Protein AF-A0A1F8L3I5-F1 (afdb_monomer_lite)

pLDDT: mean 92.98, std 7.59, range [55.88, 98.69]

Foldseek 3Di:
DQLLCVLLVHDNVLLVLLLVQLQVCLPPDLVVLVVLCVVVVPDPPDVLCSPSLQSSQLVSLVCCVPPVVDDDPLSSQLSNPQRFDDDDAHPALSSNLSSNLCVVLPPPDPPVPLNVVLVVCSSVSVSLVSQQSCLVPVQVVCVVVVHHPDVRSVVLNVVSVVCVVVPNPDDDSRRRTD

Sequence (178 aa):
MEQLAPIYELNPTTARLAGLAHDAAKELTPPQMIEIARMIHFPLNDPSDCDPLYLHGPCSAYVASHEMGVNDPLILEAIFRHSYVGDGPVQSPVFCWCLRFADMLEPGRDWHDVRSSLQPMIFAGQMGQAAYELMEWLVPFVESMNIIPHPAQRALRRKLAQLFANGANGVNNDQLPV

Structure (mmCIF, N/CA/C/O backbone):
data_AF-A0A1F8L3I5-F1
#
_entry.id   AF-A0A1F8L3I5-F1
#
loop_
_atom_site.group_PDB
_atom_site.id
_atom_site.type_symbol
_atom_site.label_atom_id
_atom_site.label_alt_id
_atom_site.label_comp_id
_atom_site.label_asym_id
_atom_site.label_entity_id
_atom_site.label_seq_id
_atom_site.pdbx_PDB_ins_code
_atom_site.Cartn_x
_atom_site.Cartn_y
_atom_site.Cartn_z
_atom_site.occupancy
_atom_site.B_iso_or_equiv
_atom_site.auth_seq_id
_atom_site.auth_comp_id
_atom_site.auth_asym_id
_atom_site.auth_atom_id
_atom_site.pdbx_PDB_model_num
ATOM 1 N N . MET A 1 1 ? -3.898 5.410 -8.998 1.00 94.81 1 MET A N 1
ATOM 2 C CA . MET A 1 1 ? -4.685 4.218 -9.384 1.00 94.81 1 MET A CA 1
ATOM 3 C C . MET A 1 1 ? -5.179 4.292 -10.820 1.00 94.81 1 MET A C 1
ATOM 5 O O . MET A 1 1 ? -4.853 3.404 -11.591 1.00 94.81 1 MET A O 1
ATOM 9 N N . GLU A 1 2 ? -5.912 5.339 -11.210 1.00 92.81 2 GLU A N 1
ATOM 10 C CA . GLU A 1 2 ? -6.510 5.467 -12.553 1.00 92.81 2 GLU A CA 1
ATOM 11 C C . GLU A 1 2 ? -5.516 5.256 -13.708 1.00 92.81 2 GLU A C 1
ATOM 13 O O . GLU A 1 2 ? -5.781 4.468 -14.609 1.00 92.81 2 GLU A O 1
ATOM 18 N N . GLN A 1 3 ? -4.330 5.868 -13.638 1.00 95.19 3 GLN A N 1
ATOM 19 C CA . GLN A 1 3 ? -3.291 5.709 -14.665 1.00 95.19 3 GLN A CA 1
ATOM 20 C C . GLN A 1 3 ? -2.667 4.303 -14.712 1.00 95.19 3 GLN A C 1
ATOM 22 O O . GLN A 1 3 ? -2.101 3.923 -15.732 1.00 95.19 3 GLN A O 1
ATOM 27 N N . LEU A 1 4 ? -2.756 3.537 -13.620 1.00 97.25 4 LEU A N 1
ATOM 28 C CA . LEU A 1 4 ? -2.216 2.178 -13.529 1.00 97.25 4 LEU A CA 1
ATOM 29 C C . LEU A 1 4 ? -3.227 1.129 -14.003 1.00 97.25 4 LEU A C 1
ATOM 31 O O . LEU A 1 4 ? -2.827 0.059 -14.450 1.00 97.25 4 LEU A O 1
ATOM 35 N N . ALA A 1 5 ? -4.526 1.440 -13.946 1.00 97.31 5 ALA A N 1
ATOM 36 C CA . ALA A 1 5 ? -5.590 0.517 -14.319 1.00 97.31 5 ALA A CA 1
ATOM 37 C C . ALA A 1 5 ? -5.431 -0.098 -15.726 1.00 97.31 5 ALA A C 1
ATOM 39 O O . ALA A 1 5 ? -5.500 -1.320 -15.817 1.00 97.31 5 ALA A O 1
ATOM 40 N N . PRO A 1 6 ? -5.152 0.663 -16.808 1.00 97.50 6 PRO A N 1
ATOM 41 C CA . PRO A 1 6 ? -4.971 0.064 -18.133 1.00 97.50 6 PRO A CA 1
ATOM 42 C C . PRO A 1 6 ? -3.658 -0.720 -18.293 1.00 97.50 6 PRO A C 1
ATOM 44 O O . PRO A 1 6 ? -3.561 -1.539 -19.197 1.00 97.50 6 PRO A O 1
ATOM 47 N N . ILE A 1 7 ? -2.652 -0.474 -17.449 1.00 97.94 7 ILE A N 1
ATOM 48 C CA . ILE A 1 7 ? -1.333 -1.133 -17.517 1.00 97.94 7 ILE A CA 1
ATOM 49 C C . ILE A 1 7 ? -1.392 -2.515 -16.864 1.00 97.94 7 ILE A C 1
ATOM 51 O O . ILE A 1 7 ? -0.759 -3.454 -17.332 1.00 97.94 7 ILE A O 1
ATOM 55 N N . TYR A 1 8 ? -2.164 -2.618 -15.783 1.00 97.31 8 TYR A N 1
ATOM 56 C CA . TYR A 1 8 ? -2.272 -3.810 -14.945 1.00 97.31 8 TYR A CA 1
ATOM 57 C C . TYR A 1 8 ? -3.659 -4.460 -15.007 1.00 97.31 8 TYR A C 1
ATOM 59 O O . TYR A 1 8 ? -4.030 -5.195 -14.099 1.00 97.31 8 TYR A O 1
ATOM 67 N N . GLU A 1 9 ? -4.428 -4.163 -16.058 1.00 97.06 9 GLU A N 1
ATOM 68 C CA . GLU A 1 9 ? -5.731 -4.779 -16.352 1.00 97.06 9 GLU A CA 1
ATOM 69 C C . GLU A 1 9 ? -6.753 -4.684 -15.199 1.00 97.06 9 GLU A C 1
ATOM 71 O O . GLU A 1 9 ? -7.574 -5.573 -14.976 1.00 97.06 9 GLU A O 1
ATOM 76 N N . LEU A 1 10 ? -6.736 -3.573 -14.456 1.00 97.69 10 LEU A N 1
ATOM 77 C CA . LEU A 1 10 ? -7.652 -3.348 -13.337 1.00 97.69 10 LEU A CA 1
ATOM 78 C C . LEU A 1 10 ? -8.969 -2.733 -13.812 1.00 97.69 10 LEU A C 1
ATOM 80 O O . LEU A 1 10 ? -8.997 -1.906 -14.725 1.00 97.69 10 LEU A O 1
ATOM 84 N N . ASN A 1 11 ? -10.062 -3.030 -13.105 1.00 97.88 11 ASN A N 1
ATOM 85 C CA . ASN A 1 11 ? -11.306 -2.288 -13.284 1.00 97.88 11 ASN A CA 1
ATOM 86 C C . ASN A 1 11 ? -11.098 -0.801 -12.902 1.00 97.88 11 ASN A C 1
ATOM 88 O O . ASN A 1 11 ? -10.765 -0.521 -11.744 1.00 97.88 11 ASN A O 1
ATOM 92 N N . PRO A 1 12 ? -11.322 0.167 -13.816 1.00 96.94 12 PRO A N 1
ATOM 93 C CA . PRO A 1 12 ? -11.043 1.579 -13.545 1.00 96.94 12 PRO A CA 1
ATOM 94 C C . PRO A 1 12 ? -11.879 2.176 -12.408 1.00 96.94 12 PRO A C 1
ATOM 96 O O . PRO A 1 12 ? -11.371 2.982 -11.629 1.00 96.94 12 PRO A O 1
ATOM 99 N N . THR A 1 13 ? -13.148 1.776 -12.281 1.00 96.88 13 THR A N 1
ATOM 100 C CA . THR A 1 13 ? -14.049 2.265 -11.228 1.00 96.88 13 THR A CA 1
ATOM 101 C C . THR A 1 13 ? -13.601 1.770 -9.857 1.00 96.88 13 THR A C 1
ATOM 103 O O . THR A 1 13 ? -13.458 2.579 -8.939 1.00 96.88 13 THR A O 1
ATOM 106 N N . THR A 1 14 ? -13.307 0.473 -9.735 1.00 97.50 14 THR A N 1
ATOM 107 C CA . THR A 1 14 ? -12.771 -0.143 -8.513 1.00 97.50 14 THR A CA 1
ATOM 108 C C . THR A 1 14 ? -11.434 0.491 -8.125 1.00 97.50 14 THR A C 1
ATOM 110 O O . THR A 1 14 ? -11.249 0.906 -6.982 1.00 97.50 14 THR A O 1
ATOM 113 N N . ALA A 1 15 ? -10.519 0.652 -9.088 1.00 97.81 15 ALA A N 1
ATOM 114 C CA . ALA A 1 15 ? -9.211 1.263 -8.869 1.00 97.81 15 ALA A CA 1
ATOM 115 C C . ALA A 1 15 ? -9.323 2.724 -8.397 1.00 97.81 15 ALA A C 1
ATOM 117 O O . ALA A 1 15 ? -8.639 3.132 -7.457 1.00 97.81 15 ALA A O 1
ATOM 118 N N . ARG A 1 16 ? -10.201 3.520 -9.022 1.00 96.94 16 ARG A N 1
ATOM 119 C CA . ARG A 1 16 ? -10.446 4.916 -8.635 1.00 96.94 16 ARG A CA 1
ATOM 120 C C . ARG A 1 16 ? -11.022 5.017 -7.225 1.00 96.94 16 ARG A C 1
ATOM 122 O O . ARG A 1 16 ? -10.550 5.844 -6.453 1.00 96.94 16 ARG A O 1
ATOM 129 N N . LEU A 1 17 ? -12.004 4.181 -6.887 1.00 97.94 17 LEU A N 1
ATOM 130 C CA . LEU A 1 17 ? -12.613 4.180 -5.558 1.00 97.94 17 LEU A CA 1
ATOM 131 C C . LEU A 1 17 ? -11.601 3.791 -4.471 1.00 97.94 17 LEU A C 1
ATOM 133 O O . LEU A 1 17 ? -11.510 4.489 -3.467 1.00 97.94 17 LEU A O 1
ATOM 137 N N . ALA A 1 18 ? -10.788 2.756 -4.704 1.00 98.19 18 ALA A N 1
ATOM 138 C CA . ALA A 1 18 ? -9.718 2.380 -3.782 1.00 98.19 18 ALA A CA 1
ATOM 139 C C . ALA A 1 18 ? -8.719 3.524 -3.564 1.00 98.19 18 ALA A C 1
ATOM 141 O O . ALA A 1 18 ? -8.416 3.860 -2.425 1.00 98.19 18 ALA A O 1
ATOM 142 N N . GLY A 1 19 ? -8.267 4.177 -4.641 1.00 97.44 19 GLY A N 1
ATOM 143 C CA . GLY A 1 19 ? -7.356 5.319 -4.539 1.00 97.44 19 GLY A CA 1
ATOM 144 C C . GLY A 1 19 ? -7.942 6.500 -3.758 1.00 97.44 19 GLY A C 1
ATOM 145 O O . GLY A 1 19 ? -7.222 7.133 -2.998 1.00 97.44 19 GLY A O 1
ATOM 146 N N . LEU A 1 20 ? -9.242 6.778 -3.896 1.00 97.00 20 LEU A N 1
ATOM 147 C CA . LEU A 1 20 ? -9.908 7.860 -3.159 1.00 97.00 20 LEU A CA 1
ATOM 148 C C . LEU A 1 20 ? -10.097 7.552 -1.669 1.00 97.00 20 LEU A C 1
ATOM 150 O O . LEU A 1 20 ? -10.075 8.470 -0.859 1.00 97.00 20 LEU A O 1
ATOM 154 N N . ALA A 1 21 ? -10.319 6.286 -1.316 1.00 98.06 21 ALA A N 1
ATOM 155 C CA . ALA A 1 21 ? -10.680 5.885 0.042 1.00 98.06 21 ALA A CA 1
ATOM 156 C C . ALA A 1 21 ? -9.502 5.357 0.880 1.00 98.06 21 ALA A C 1
ATOM 158 O O . ALA A 1 21 ? -9.680 5.119 2.072 1.00 98.06 21 ALA A O 1
ATOM 159 N N . HIS A 1 22 ? -8.317 5.147 0.292 1.00 97.94 22 HIS A N 1
ATOM 160 C CA . HIS A 1 22 ? -7.232 4.428 0.971 1.00 97.94 22 HIS A CA 1
ATOM 161 C C . HIS A 1 22 ? -6.756 5.069 2.276 1.00 97.94 22 HIS A C 1
ATOM 163 O O . HIS A 1 22 ? -6.467 4.343 3.219 1.00 97.94 22 HIS A O 1
ATOM 169 N N . ASP A 1 23 ? -6.767 6.398 2.344 1.00 97.94 23 ASP A N 1
ATOM 170 C CA . ASP A 1 23 ? -6.341 7.192 3.498 1.00 97.94 23 ASP A CA 1
ATOM 171 C C . ASP A 1 23 ? -7.529 7.765 4.299 1.00 97.94 23 ASP A C 1
ATOM 173 O O . ASP A 1 23 ? -7.376 8.727 5.052 1.00 97.94 23 ASP A O 1
ATOM 177 N N . ALA A 1 24 ? -8.734 7.193 4.163 1.00 98.19 24 ALA A N 1
ATOM 178 C CA . ALA A 1 24 ? -9.965 7.726 4.764 1.00 98.19 24 ALA A CA 1
ATOM 179 C C . ALA A 1 24 ? -9.894 7.955 6.287 1.00 98.19 24 ALA A C 1
ATOM 181 O O . ALA A 1 24 ? -10.625 8.790 6.815 1.00 98.19 24 ALA A O 1
ATOM 182 N N . ALA A 1 25 ? -9.019 7.239 6.996 1.00 97.75 25 ALA A N 1
ATOM 183 C CA . ALA A 1 25 ? -8.822 7.375 8.435 1.00 97.75 25 ALA A CA 1
ATOM 184 C C . ALA A 1 25 ? -7.516 8.086 8.833 1.00 97.75 25 ALA A C 1
ATOM 186 O O . ALA A 1 25 ? -7.213 8.141 10.023 1.00 97.75 25 ALA A O 1
ATOM 187 N N . LYS A 1 26 ? -6.725 8.612 7.889 1.00 96.06 26 LYS A N 1
ATOM 188 C CA . LYS A 1 26 ? -5.374 9.145 8.162 1.00 96.06 26 LYS A CA 1
ATOM 189 C C . LYS A 1 26 ? -5.347 10.316 9.142 1.00 96.06 26 LYS A C 1
ATOM 191 O O . LYS A 1 26 ? -4.412 10.431 9.925 1.00 96.06 26 LYS A O 1
ATOM 196 N N . GLU A 1 27 ? -6.403 11.123 9.142 1.00 96.50 27 GLU A N 1
ATOM 197 C CA . GLU A 1 27 ? -6.562 12.288 10.023 1.00 96.50 27 GLU A CA 1
ATOM 198 C C . GLU A 1 27 ? -7.228 11.953 11.372 1.00 96.50 27 GLU A C 1
ATOM 200 O O . GLU A 1 27 ? -7.477 12.843 12.189 1.00 96.50 27 GLU A O 1
ATOM 205 N N . LEU A 1 28 ? -7.549 10.679 11.633 1.00 97.94 28 LEU A N 1
ATOM 206 C CA . LEU A 1 28 ? -8.059 10.273 12.940 1.00 97.94 28 LEU A CA 1
ATOM 207 C C . LEU A 1 28 ? -6.966 10.377 14.001 1.00 97.94 28 LEU A C 1
ATOM 209 O O . LEU A 1 28 ? -5.797 10.062 13.783 1.00 97.94 28 LEU A O 1
ATOM 213 N N . THR A 1 29 ? -7.365 10.768 15.206 1.00 98.06 29 THR A N 1
ATOM 214 C CA . THR A 1 29 ? -6.448 10.783 16.346 1.00 98.06 29 THR A CA 1
ATOM 215 C C . THR A 1 29 ? -6.055 9.353 16.746 1.00 98.06 29 THR A C 1
ATOM 217 O O . THR A 1 29 ? -6.858 8.426 16.584 1.00 98.06 29 THR A O 1
ATOM 220 N N . PRO A 1 30 ? -4.872 9.142 17.357 1.00 97.06 30 PRO A N 1
ATOM 221 C CA . PRO A 1 30 ? -4.462 7.810 17.801 1.00 97.06 30 PRO A CA 1
ATOM 222 C C . PRO A 1 30 ? -5.501 7.104 18.696 1.00 97.06 30 PRO A C 1
ATOM 224 O O . PRO A 1 30 ? -5.784 5.933 18.451 1.00 97.06 30 PRO A O 1
ATOM 227 N N . PRO A 1 31 ? -6.163 7.770 19.670 1.00 98.12 31 PRO A N 1
ATOM 228 C CA . PRO A 1 31 ? -7.230 7.134 20.445 1.00 98.12 31 PRO A CA 1
ATOM 229 C C . PRO A 1 31 ? -8.417 6.648 19.600 1.00 98.12 31 PRO A C 1
ATOM 231 O O . PRO A 1 31 ? -8.969 5.591 19.895 1.00 98.12 31 PRO A O 1
ATOM 234 N N . GLN A 1 32 ? -8.798 7.381 18.547 1.00 98.38 32 GLN A N 1
ATOM 235 C CA . GLN A 1 32 ? -9.868 6.963 17.632 1.00 98.38 32 GLN A CA 1
ATOM 236 C C . GLN A 1 32 ? -9.452 5.736 16.813 1.00 98.38 32 GLN A C 1
ATOM 238 O O . GLN A 1 32 ? -10.239 4.801 16.685 1.00 98.38 32 GLN A O 1
ATOM 243 N N . MET A 1 33 ? -8.212 5.705 16.312 1.00 98.44 33 MET A N 1
ATOM 244 C CA . MET A 1 33 ? -7.680 4.546 15.584 1.00 98.44 33 MET A CA 1
ATOM 245 C C . MET A 1 33 ? -7.626 3.293 16.470 1.00 98.44 33 MET A C 1
ATOM 247 O O . MET A 1 33 ? -8.021 2.213 16.041 1.00 98.44 33 MET A O 1
ATOM 251 N N . ILE A 1 34 ? -7.205 3.434 17.731 1.00 98.06 34 ILE A N 1
ATOM 252 C CA . ILE A 1 34 ? -7.185 2.325 18.698 1.00 98.06 34 ILE A CA 1
ATOM 253 C C . ILE A 1 34 ? -8.598 1.814 18.995 1.00 98.06 34 ILE A C 1
ATOM 255 O O . ILE A 1 34 ? -8.800 0.606 19.128 1.00 98.06 34 ILE A O 1
ATOM 259 N N . GLU A 1 35 ? -9.584 2.704 19.089 1.00 98.25 35 GLU A N 1
ATOM 260 C CA . GLU A 1 35 ? -10.971 2.287 19.286 1.00 98.25 35 GLU A CA 1
ATOM 261 C C . GLU A 1 35 ? -11.509 1.529 18.067 1.00 98.25 35 GLU A C 1
ATOM 263 O O . GLU A 1 35 ? -12.107 0.465 18.224 1.00 98.25 35 GLU A O 1
ATOM 268 N N . ILE A 1 36 ? -11.209 1.996 16.851 1.00 98.31 36 ILE A N 1
ATOM 269 C CA . ILE A 1 36 ? -11.531 1.261 15.622 1.00 98.31 36 ILE A CA 1
ATOM 270 C C . ILE A 1 36 ? -10.871 -0.114 15.616 1.00 98.31 36 ILE A C 1
ATOM 272 O O . ILE A 1 36 ? -11.567 -1.104 15.397 1.00 98.31 36 ILE A O 1
ATOM 276 N N . ALA A 1 37 ? -9.575 -0.199 15.927 1.00 97.25 37 ALA A N 1
ATOM 277 C CA . ALA A 1 37 ? -8.850 -1.464 16.002 1.00 97.25 37 ALA A CA 1
ATOM 278 C C . ALA A 1 37 ? -9.547 -2.469 16.935 1.00 97.25 37 ALA A C 1
ATOM 280 O O . ALA A 1 37 ? -9.701 -3.638 16.584 1.00 97.25 37 ALA A O 1
ATOM 281 N N . ARG A 1 38 ? -10.050 -2.012 18.090 1.00 97.50 38 ARG A N 1
ATOM 282 C CA . ARG A 1 38 ? -10.832 -2.849 19.014 1.00 97.50 38 ARG A CA 1
ATOM 283 C C . ARG A 1 38 ? -12.164 -3.294 18.419 1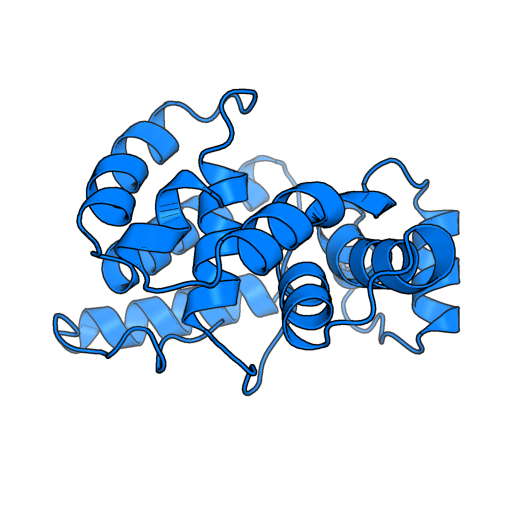.00 97.50 38 ARG A C 1
ATOM 285 O O . ARG A 1 38 ? -12.496 -4.472 18.546 1.00 97.50 38 ARG A O 1
ATOM 292 N N . MET A 1 39 ? -12.904 -2.387 17.777 1.00 97.19 39 MET A N 1
ATOM 293 C CA . MET A 1 39 ? -14.198 -2.694 17.151 1.00 97.19 39 MET A CA 1
ATOM 294 C C . MET A 1 39 ? -14.074 -3.759 16.058 1.00 97.19 39 MET A C 1
ATOM 296 O O . MET A 1 39 ? -14.932 -4.632 15.961 1.00 97.19 39 MET A O 1
ATOM 300 N N . ILE A 1 40 ? -12.997 -3.721 15.267 1.00 95.69 40 ILE A N 1
ATOM 301 C CA . ILE A 1 40 ? -12.741 -4.708 14.205 1.00 95.69 40 ILE A CA 1
ATOM 302 C C . ILE A 1 40 ? -11.945 -5.931 14.682 1.00 95.69 40 ILE A C 1
ATOM 304 O O . ILE A 1 40 ? -11.553 -6.759 13.863 1.00 95.69 40 ILE A O 1
ATOM 308 N N . HIS A 1 41 ? -11.680 -6.047 15.988 1.00 95.88 41 HIS A N 1
ATOM 309 C CA . HIS A 1 41 ? -10.849 -7.101 16.577 1.00 95.88 41 HIS A CA 1
ATOM 310 C C . HIS A 1 41 ? -9.453 -7.227 15.934 1.00 95.88 41 HIS A C 1
ATOM 312 O O . HIS A 1 41 ? -8.901 -8.325 15.836 1.00 95.88 41 HIS A O 1
ATOM 318 N N . PHE A 1 42 ? -8.873 -6.105 15.501 1.00 93.62 42 PHE A N 1
ATOM 319 C CA . PHE A 1 42 ? -7.524 -6.068 14.953 1.00 93.62 42 PHE A CA 1
ATOM 320 C C . PHE A 1 42 ? -6.496 -6.266 16.078 1.00 93.62 42 PHE A C 1
ATOM 322 O O . PHE A 1 42 ? -6.525 -5.530 17.071 1.00 93.62 42 PHE A O 1
ATOM 329 N N . PRO A 1 43 ? -5.604 -7.266 15.968 1.00 91.75 43 PRO A N 1
ATOM 330 C CA . PRO A 1 43 ? -4.616 -7.530 17.000 1.00 91.75 43 PRO A CA 1
ATOM 331 C C . PRO A 1 43 ? -3.536 -6.443 17.013 1.00 91.75 43 PRO A C 1
ATOM 333 O O . PRO A 1 43 ? -2.935 -6.155 15.986 1.00 91.75 43 PRO A O 1
ATOM 336 N N . LEU A 1 44 ? -3.261 -5.892 18.195 1.00 93.19 44 LEU A N 1
ATOM 337 C CA . LEU A 1 44 ? -2.184 -4.928 18.440 1.00 93.19 44 LEU A CA 1
ATOM 338 C C . LEU A 1 44 ? -1.066 -5.628 19.229 1.00 93.19 44 LEU A C 1
ATOM 340 O O . LEU A 1 44 ? -0.917 -5.420 20.435 1.00 93.19 44 LEU A O 1
ATOM 344 N N . ASN A 1 45 ? -0.378 -6.568 18.577 1.00 91.38 45 ASN A N 1
ATOM 345 C CA . ASN A 1 45 ? 0.554 -7.493 19.233 1.00 91.38 45 ASN A CA 1
ATOM 346 C C . ASN A 1 45 ? 1.987 -6.953 19.272 1.00 91.38 45 ASN A C 1
ATOM 348 O O . ASN A 1 45 ? 2.721 -7.234 20.221 1.00 91.38 45 ASN A O 1
ATOM 352 N N . ASP A 1 46 ? 2.394 -6.220 18.238 1.00 91.69 46 ASP A N 1
ATOM 353 C CA . ASP A 1 46 ? 3.681 -5.542 18.172 1.00 91.69 46 ASP A CA 1
ATOM 354 C C . ASP A 1 46 ? 3.511 -4.072 18.592 1.00 91.69 46 ASP A C 1
ATOM 356 O O . ASP A 1 46 ? 2.505 -3.452 18.249 1.00 91.69 46 ASP A O 1
ATOM 360 N N . PRO A 1 47 ? 4.473 -3.459 19.306 1.00 91.06 47 PRO A N 1
ATOM 361 C CA . PRO A 1 47 ? 4.391 -2.040 19.653 1.00 91.06 47 PRO A CA 1
ATOM 362 C C . PRO A 1 47 ? 4.168 -1.116 18.449 1.00 91.06 47 PRO A C 1
ATOM 364 O O . PRO A 1 47 ? 3.527 -0.076 18.598 1.00 91.06 47 PRO A O 1
ATOM 367 N N . SER A 1 48 ? 4.672 -1.493 17.268 1.00 91.56 48 SER A N 1
ATOM 368 C CA . SER A 1 48 ? 4.450 -0.734 16.038 1.00 91.56 48 SER A CA 1
ATOM 369 C C . SER A 1 48 ? 3.003 -0.803 15.536 1.00 91.56 48 SER A C 1
ATOM 371 O O . SER A 1 48 ? 2.568 0.147 14.902 1.00 91.56 48 SER A O 1
ATOM 373 N N . ASP A 1 49 ? 2.192 -1.805 15.896 1.00 92.56 49 ASP A N 1
ATOM 374 C CA . ASP A 1 49 ? 0.772 -1.860 15.494 1.00 92.56 49 ASP A CA 1
ATOM 375 C C . ASP A 1 49 ? -0.038 -0.637 15.968 1.00 92.56 49 ASP A C 1
ATOM 377 O O . ASP A 1 49 ? -1.063 -0.295 15.383 1.00 92.56 49 ASP A O 1
ATOM 381 N N . CYS A 1 50 ? 0.416 0.036 17.029 1.00 93.19 50 CYS A N 1
ATOM 382 C CA . CYS A 1 50 ? -0.224 1.231 17.580 1.00 93.19 50 CYS A CA 1
ATOM 383 C C . CYS A 1 50 ? 0.230 2.544 16.919 1.00 93.19 50 CYS A C 1
ATOM 385 O O . CYS A 1 50 ? -0.322 3.598 17.243 1.00 93.19 50 CYS A O 1
ATOM 387 N N . ASP A 1 51 ? 1.243 2.520 16.048 1.00 94.44 51 ASP A N 1
ATOM 388 C CA . ASP A 1 51 ? 1.719 3.725 15.366 1.00 94.44 51 ASP A CA 1
ATOM 389 C C . ASP A 1 51 ? 0.691 4.170 14.303 1.00 94.44 51 ASP A C 1
ATOM 391 O O . ASP A 1 51 ? 0.285 3.352 13.468 1.00 94.44 51 ASP A O 1
ATOM 395 N N . PRO A 1 52 ? 0.266 5.449 14.277 1.00 95.25 52 PRO A N 1
ATOM 396 C CA . PRO A 1 52 ? -0.676 5.954 13.276 1.00 95.25 52 PRO A CA 1
ATOM 397 C C . PRO A 1 52 ? -0.219 5.749 11.824 1.00 95.25 52 PRO A C 1
ATOM 399 O O . PRO A 1 52 ? -1.055 5.528 10.943 1.00 95.25 52 PRO A O 1
ATOM 402 N N . LEU A 1 53 ? 1.099 5.752 11.563 1.00 94.62 53 LEU A N 1
ATOM 403 C CA . LEU A 1 53 ? 1.659 5.450 10.241 1.00 94.62 53 LEU A CA 1
ATOM 404 C C . LEU A 1 53 ? 1.222 4.072 9.744 1.00 94.62 53 LEU A C 1
ATOM 406 O O . LEU A 1 53 ? 1.097 3.850 8.546 1.00 94.62 53 LEU A O 1
ATOM 410 N N . TYR A 1 54 ? 0.979 3.140 10.649 1.00 95.31 54 TYR A N 1
ATOM 411 C CA . TYR A 1 54 ? 0.617 1.777 10.321 1.00 95.31 54 TYR A CA 1
ATOM 412 C C . TYR A 1 54 ? -0.892 1.595 10.445 1.00 95.31 54 TYR A C 1
ATOM 414 O O . TYR A 1 54 ? -1.565 1.233 9.472 1.00 95.31 54 TYR A O 1
ATOM 422 N N . LEU A 1 55 ? -1.445 1.938 11.604 1.00 95.94 55 LEU A N 1
ATOM 423 C CA . LEU A 1 55 ? -2.824 1.638 11.968 1.00 95.94 55 LEU A CA 1
ATOM 424 C C . LEU A 1 55 ? -3.876 2.322 11.075 1.00 95.94 55 LEU A C 1
ATOM 426 O O . LEU A 1 55 ? -5.013 1.846 10.996 1.00 95.94 55 LEU A O 1
ATOM 430 N N . HIS A 1 56 ? -3.510 3.386 10.346 1.00 97.56 56 HIS A N 1
ATOM 431 C CA . HIS A 1 56 ? -4.431 4.039 9.412 1.00 97.56 56 HIS A CA 1
ATOM 432 C C . HIS A 1 56 ? -4.901 3.125 8.271 1.00 97.56 56 HIS A C 1
ATOM 434 O O . HIS A 1 56 ? -5.998 3.347 7.775 1.00 97.56 56 HIS A O 1
ATOM 440 N N . GLY A 1 57 ? -4.155 2.089 7.872 1.00 97.38 57 GLY A N 1
ATOM 441 C CA . GLY A 1 57 ? -4.603 1.137 6.842 1.00 97.38 57 GLY A CA 1
ATOM 442 C C . GLY A 1 57 ? -5.869 0.381 7.265 1.00 97.38 57 GLY A C 1
ATOM 443 O O . GLY A 1 57 ? -6.932 0.579 6.665 1.00 97.38 57 GLY A O 1
ATOM 444 N N . PRO A 1 58 ? -5.810 -0.419 8.348 1.00 97.06 58 PRO A N 1
ATOM 445 C CA . PRO A 1 58 ? -6.984 -1.068 8.929 1.00 97.06 58 PRO A CA 1
ATOM 446 C C . PRO A 1 58 ? -8.128 -0.108 9.258 1.00 97.06 58 PRO A C 1
ATOM 448 O O . PRO A 1 58 ? -9.288 -0.401 8.960 1.00 97.06 58 PRO A O 1
ATOM 451 N N . CYS A 1 59 ? -7.814 1.063 9.822 1.00 98.25 59 CYS A N 1
ATOM 452 C CA . CYS A 1 59 ? -8.836 2.054 10.149 1.00 98.25 59 CYS A CA 1
ATOM 453 C C . CYS A 1 59 ? -9.495 2.648 8.898 1.00 98.25 59 CYS A C 1
ATOM 455 O O . CYS A 1 59 ? -10.704 2.861 8.895 1.00 98.25 59 CYS A O 1
ATOM 457 N N . SER A 1 60 ? -8.743 2.875 7.819 1.00 98.62 60 SER A N 1
ATOM 458 C CA . SER A 1 60 ? -9.293 3.420 6.572 1.00 98.62 60 SER A CA 1
ATOM 459 C C . SER A 1 60 ? -10.217 2.420 5.896 1.00 98.62 60 SER A C 1
ATOM 461 O O . SER A 1 60 ? -11.244 2.821 5.361 1.00 98.62 60 SER A O 1
ATOM 463 N N . ALA A 1 61 ? -9.933 1.117 5.989 1.00 98.25 61 ALA A N 1
ATOM 464 C CA . ALA A 1 61 ? -10.859 0.087 5.521 1.00 98.25 61 ALA A CA 1
ATOM 465 C C . ALA A 1 61 ? -12.167 0.093 6.332 1.00 98.25 61 ALA A C 1
ATOM 467 O O . ALA A 1 61 ? -13.253 -0.002 5.757 1.00 98.25 61 A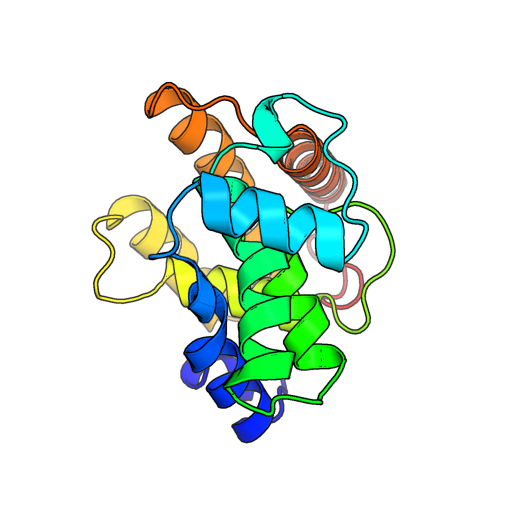LA A O 1
ATOM 468 N N . TYR A 1 62 ? -12.081 0.268 7.657 1.00 98.38 62 TYR A N 1
ATOM 469 C CA . TYR A 1 62 ? -13.262 0.42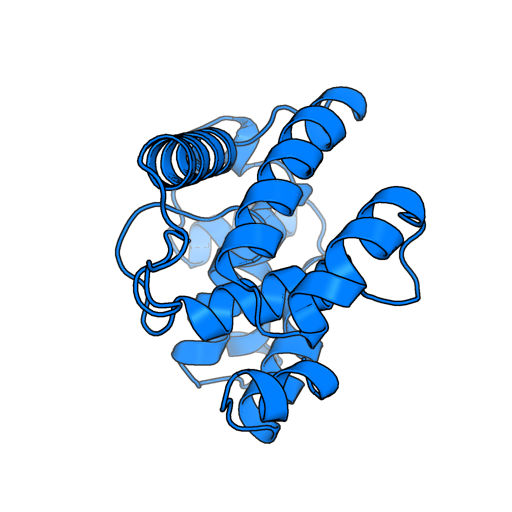4 8.508 1.00 98.38 62 TYR A CA 1
ATOM 470 C C . TYR A 1 62 ? -14.092 1.655 8.118 1.00 98.38 62 TYR A C 1
ATOM 472 O O . TYR A 1 62 ? -15.289 1.507 7.866 1.00 98.38 62 TYR A O 1
ATOM 480 N N . VAL A 1 63 ? -13.470 2.836 8.016 1.00 98.69 63 VAL A N 1
ATOM 481 C CA . VAL A 1 63 ? -14.149 4.096 7.655 1.00 98.69 63 VAL A CA 1
ATOM 482 C C . VAL A 1 63 ? -14.749 4.010 6.251 1.00 98.69 63 VAL A C 1
ATOM 484 O O . VAL A 1 63 ? -15.922 4.335 6.057 1.00 98.69 63 VAL A O 1
ATOM 487 N N . ALA A 1 64 ? -13.995 3.493 5.277 1.00 98.56 64 ALA A N 1
ATOM 488 C CA . ALA A 1 64 ? -14.487 3.289 3.918 1.00 98.56 64 ALA A CA 1
ATOM 489 C C . ALA A 1 64 ? -15.747 2.411 3.896 1.00 98.56 64 ALA A C 1
ATOM 491 O O . ALA A 1 64 ? -16.704 2.715 3.181 1.00 98.56 64 ALA A O 1
ATOM 492 N N . SER A 1 65 ? -15.784 1.353 4.708 1.00 98.50 65 SER A N 1
ATOM 493 C CA . SER A 1 65 ? -16.951 0.479 4.790 1.00 98.50 65 SER A CA 1
ATOM 494 C C . SER A 1 65 ? -18.139 1.120 5.512 1.00 98.50 65 SER A C 1
ATOM 496 O O . SER A 1 65 ? -19.242 1.152 4.965 1.00 98.50 65 SER A O 1
ATOM 498 N N . HIS A 1 66 ? -17.924 1.664 6.710 1.00 98.00 66 HIS A N 1
ATOM 499 C CA . HIS A 1 66 ? -19.010 2.063 7.612 1.00 98.00 66 HIS A CA 1
ATOM 500 C C . HIS A 1 66 ? -19.542 3.472 7.344 1.00 98.00 66 HIS A C 1
ATOM 502 O O . HIS A 1 66 ? -20.719 3.733 7.585 1.00 98.00 66 HIS A O 1
ATOM 508 N N . GLU A 1 67 ? -18.700 4.374 6.842 1.00 97.31 67 GLU A N 1
ATOM 509 C CA . GLU A 1 67 ? -19.055 5.785 6.656 1.00 97.31 67 GLU A CA 1
ATOM 510 C C . GLU A 1 67 ? -19.191 6.157 5.177 1.00 97.31 67 GLU A C 1
ATOM 512 O O . GLU A 1 67 ? -20.054 6.956 4.816 1.00 97.31 67 GLU A O 1
ATOM 517 N N . MET A 1 68 ? -18.383 5.550 4.301 1.00 97.56 68 MET A N 1
ATOM 518 C CA . MET A 1 68 ? -18.389 5.856 2.862 1.00 97.56 68 MET A CA 1
ATOM 519 C C . MET A 1 68 ? -19.219 4.867 2.026 1.00 97.56 68 MET A C 1
ATOM 521 O O . MET A 1 68 ? -19.409 5.089 0.830 1.00 97.56 68 MET A O 1
ATOM 525 N N . GLY A 1 69 ? -19.719 3.782 2.630 1.00 97.50 69 GLY A N 1
ATOM 526 C CA . GLY A 1 69 ? -20.566 2.787 1.963 1.00 97.50 69 GLY A CA 1
ATOM 527 C C . GLY A 1 69 ? -19.829 1.880 0.970 1.00 97.50 69 GLY A C 1
ATOM 528 O O . GLY A 1 69 ? -20.457 1.313 0.070 1.00 97.50 69 GLY A O 1
ATOM 529 N N . VAL A 1 70 ? -18.505 1.740 1.097 1.00 98.25 70 VAL A N 1
ATOM 530 C CA . VAL A 1 70 ? -17.702 0.833 0.266 1.00 98.25 70 VAL A CA 1
ATOM 531 C C . VAL A 1 70 ? -17.891 -0.606 0.747 1.00 98.25 70 VAL A C 1
ATOM 533 O O . VAL A 1 70 ? -17.531 -0.949 1.866 1.00 98.25 70 VAL A O 1
ATOM 536 N N . ASN A 1 71 ? -18.425 -1.472 -0.115 1.00 97.44 71 ASN A N 1
ATOM 537 C CA . ASN A 1 71 ? -18.711 -2.876 0.224 1.00 97.44 71 ASN A CA 1
ATOM 538 C C . ASN A 1 71 ? -17.895 -3.888 -0.595 1.00 97.44 71 ASN A C 1
ATOM 540 O O . ASN A 1 71 ? -18.062 -5.093 -0.425 1.00 97.44 71 ASN A O 1
ATOM 544 N N . ASP A 1 72 ? -17.045 -3.419 -1.511 1.00 98.25 72 ASP A N 1
ATOM 545 C CA . ASP A 1 72 ? -16.236 -4.290 -2.363 1.00 98.25 72 ASP A CA 1
ATOM 546 C C . ASP A 1 72 ? -15.068 -4.889 -1.549 1.00 98.25 72 ASP A C 1
ATOM 548 O O . ASP A 1 72 ? -14.194 -4.137 -1.099 1.00 98.25 72 ASP A O 1
ATOM 552 N N . PRO A 1 73 ? -15.017 -6.222 -1.355 1.00 97.62 73 PRO A N 1
ATOM 553 C CA . PRO A 1 73 ? -13.993 -6.861 -0.535 1.00 97.62 73 PRO A CA 1
ATOM 554 C C . PRO A 1 73 ? -12.581 -6.712 -1.112 1.00 97.62 73 PRO A C 1
ATOM 556 O O . PRO A 1 73 ? -11.623 -6.723 -0.341 1.00 97.62 73 PRO A O 1
ATOM 559 N N . LEU A 1 74 ? -12.425 -6.555 -2.431 1.00 97.81 74 LEU A N 1
ATOM 560 C CA . LEU A 1 74 ? -11.121 -6.316 -3.052 1.00 97.81 74 LEU A CA 1
ATOM 561 C C . LEU A 1 74 ? -10.587 -4.934 -2.662 1.00 97.81 74 LEU A C 1
ATOM 563 O O . LEU A 1 74 ? -9.416 -4.790 -2.311 1.00 97.81 74 LEU A O 1
ATOM 567 N N . ILE A 1 75 ? -11.459 -3.922 -2.685 1.00 98.44 75 ILE A N 1
ATOM 568 C CA . ILE A 1 75 ? -11.108 -2.554 -2.286 1.00 98.44 75 ILE A CA 1
ATOM 569 C C . ILE A 1 75 ? -10.757 -2.519 -0.802 1.00 98.44 75 ILE A C 1
ATOM 571 O O . ILE A 1 75 ? -9.701 -2.007 -0.438 1.00 98.44 75 ILE A O 1
ATOM 575 N N . LEU A 1 76 ? -11.622 -3.078 0.045 1.00 98.25 76 LEU A N 1
ATOM 576 C CA . LEU A 1 76 ? -11.427 -3.059 1.492 1.00 98.25 76 LEU A CA 1
ATOM 577 C C . LEU A 1 76 ? -10.148 -3.798 1.902 1.00 98.25 76 LEU A C 1
ATOM 579 O O . LEU A 1 76 ? -9.408 -3.283 2.735 1.00 98.25 76 LEU A O 1
ATOM 583 N N . GLU A 1 77 ? -9.835 -4.947 1.289 1.00 97.31 77 GLU A N 1
ATOM 584 C CA . GLU A 1 77 ? -8.576 -5.653 1.551 1.00 97.31 77 GLU A CA 1
ATOM 585 C C . GLU A 1 77 ? -7.355 -4.832 1.117 1.00 97.31 77 GLU A C 1
ATOM 587 O O . GLU A 1 77 ? -6.379 -4.735 1.863 1.00 97.31 77 GLU A O 1
ATOM 592 N N . ALA A 1 78 ? -7.395 -4.221 -0.068 1.00 97.38 78 ALA A N 1
ATOM 593 C CA . ALA A 1 78 ? -6.280 -3.417 -0.550 1.00 97.38 78 ALA A CA 1
ATOM 594 C C . ALA A 1 78 ? -6.018 -2.208 0.357 1.00 97.38 78 ALA A C 1
ATOM 596 O O . ALA A 1 78 ? -4.868 -1.959 0.713 1.00 97.38 78 ALA A O 1
ATOM 597 N N . ILE A 1 79 ? -7.076 -1.510 0.783 1.00 98.12 79 ILE A N 1
ATOM 598 C CA . ILE A 1 79 ? -6.986 -0.402 1.741 1.00 98.12 79 ILE A CA 1
ATOM 599 C C . ILE A 1 79 ? -6.458 -0.904 3.086 1.00 98.12 79 ILE A C 1
ATOM 601 O O . ILE A 1 79 ? -5.531 -0.320 3.636 1.00 98.12 79 ILE A O 1
ATOM 605 N N . PHE A 1 80 ? -6.974 -2.016 3.599 1.00 96.75 80 PHE A N 1
ATOM 606 C CA . PHE A 1 80 ? -6.521 -2.579 4.871 1.00 96.75 80 PHE A CA 1
ATOM 607 C C . PHE A 1 80 ? -5.007 -2.862 4.880 1.00 96.75 80 PHE A C 1
ATOM 609 O O . PHE A 1 80 ? -4.339 -2.683 5.897 1.00 96.75 80 PHE A O 1
ATOM 616 N N . ARG A 1 81 ? -4.457 -3.267 3.728 1.00 94.69 81 ARG A N 1
ATOM 617 C CA . ARG A 1 81 ? -3.064 -3.704 3.554 1.00 94.69 81 ARG A CA 1
ATOM 618 C C . ARG A 1 81 ? -2.093 -2.629 3.064 1.00 94.69 81 ARG A C 1
ATOM 620 O O . ARG A 1 81 ? -0.894 -2.899 2.950 1.00 94.69 81 ARG A O 1
ATOM 627 N N . HIS A 1 82 ? -2.563 -1.429 2.729 1.00 95.38 82 HIS A N 1
ATOM 628 C CA . HIS A 1 82 ? -1.730 -0.487 1.976 1.00 95.38 82 HIS A CA 1
ATOM 629 C C . HIS A 1 82 ? -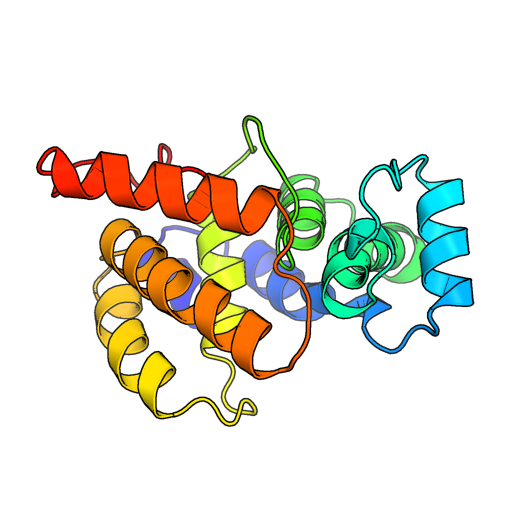0.578 0.108 2.807 1.00 95.38 82 HIS A C 1
ATOM 631 O O . HIS A 1 82 ? 0.516 0.264 2.271 1.00 95.38 82 HIS A O 1
ATOM 637 N N . SER A 1 83 ? -0.790 0.364 4.103 1.00 91.00 83 SER A N 1
ATOM 638 C CA . SER A 1 83 ? 0.186 1.021 4.985 1.00 91.00 83 SER A CA 1
ATOM 639 C C . SER A 1 83 ? 1.313 0.089 5.455 1.00 91.00 83 SER A C 1
ATOM 641 O O . SER A 1 83 ? 2.486 0.468 5.472 1.00 91.00 83 SER A O 1
ATOM 643 N N . TYR A 1 84 ? 0.980 -1.151 5.830 1.00 81.44 84 TYR A N 1
ATOM 644 C CA . TYR A 1 84 ? 1.963 -2.156 6.266 1.00 81.44 84 TYR A CA 1
ATOM 645 C C . TYR A 1 84 ? 1.445 -3.601 6.356 1.00 81.44 84 TYR A C 1
ATOM 647 O O . TYR A 1 84 ? 2.259 -4.527 6.342 1.00 81.44 84 TYR A O 1
ATOM 655 N N . VAL A 1 85 ? 0.130 -3.803 6.528 1.00 65.56 85 VAL A N 1
ATOM 656 C CA . VAL A 1 85 ? -0.462 -5.118 6.849 1.00 65.56 85 VAL A CA 1
ATOM 657 C C . VAL A 1 85 ? -0.406 -6.030 5.616 1.00 65.56 85 VAL A C 1
ATOM 659 O O . VAL A 1 85 ? -0.720 -5.584 4.523 1.00 65.56 85 VAL A O 1
ATOM 662 N N . GLY A 1 86 ? -0.051 -7.314 5.632 1.00 68.19 86 GLY A N 1
ATOM 663 C CA . GLY A 1 86 ? 0.305 -8.308 6.645 1.00 68.19 86 GLY A CA 1
ATOM 664 C C . GLY A 1 86 ? 0.538 -9.642 5.902 1.00 68.19 86 GLY A C 1
ATOM 665 O O . GLY A 1 86 ? 0.200 -9.755 4.725 1.00 68.19 86 GLY A O 1
ATOM 666 N N . ASP A 1 87 ? 1.094 -10.660 6.556 1.00 68.44 87 ASP A N 1
ATOM 667 C CA . ASP A 1 87 ? 1.374 -11.960 5.928 1.00 68.44 87 ASP A CA 1
ATOM 668 C C . ASP A 1 87 ? 0.104 -12.707 5.465 1.00 68.44 87 ASP A C 1
ATOM 670 O O . ASP A 1 87 ? -0.976 -12.568 6.039 1.00 68.44 87 ASP A O 1
ATOM 674 N N . GLY A 1 88 ? 0.249 -13.554 4.444 1.00 80.44 88 GLY A N 1
ATOM 675 C CA . GLY A 1 88 ? -0.810 -14.440 3.952 1.00 80.44 88 GLY A CA 1
ATOM 676 C C . GLY A 1 88 ? -1.271 -14.114 2.529 1.00 80.44 88 GLY A C 1
ATOM 677 O O . GLY A 1 88 ? -0.791 -13.156 1.925 1.00 80.44 88 GLY A O 1
ATOM 678 N N . PRO A 1 89 ? -2.161 -14.944 1.959 1.00 85.81 89 PRO A N 1
ATOM 679 C CA . PRO A 1 89 ? -2.709 -14.699 0.633 1.00 85.81 89 PRO A CA 1
ATOM 680 C C . PRO A 1 89 ? -3.620 -13.466 0.637 1.00 85.81 89 PRO A C 1
ATOM 682 O O . PRO A 1 89 ? -4.268 -13.162 1.639 1.00 85.81 89 PRO A O 1
ATOM 685 N N . VAL A 1 90 ? -3.680 -12.798 -0.511 1.00 93.38 90 VAL A N 1
ATOM 686 C CA . VAL A 1 90 ? -4.601 -11.692 -0.800 1.00 93.38 90 VAL A CA 1
ATOM 687 C C . VAL A 1 90 ? -5.427 -12.032 -2.033 1.00 93.38 90 VAL A C 1
ATOM 689 O O . VAL A 1 90 ? -5.001 -12.858 -2.842 1.00 93.38 90 VAL A O 1
ATOM 692 N N . GLN A 1 91 ? -6.582 -11.391 -2.210 1.00 95.00 91 GLN A N 1
ATOM 693 C CA . GLN A 1 91 ? -7.425 -11.603 -3.393 1.00 95.00 91 GLN A CA 1
ATOM 694 C C . GLN A 1 91 ? -6.706 -11.239 -4.695 1.00 95.00 91 GLN A C 1
ATOM 696 O O . GLN A 1 91 ? -6.846 -11.943 -5.691 1.00 95.00 91 GLN A O 1
ATOM 701 N N . SER A 1 92 ? -5.940 -10.145 -4.695 1.00 96.56 92 SER A N 1
ATOM 702 C CA . SER A 1 92 ? -5.153 -9.720 -5.854 1.00 96.56 92 SER A CA 1
ATOM 703 C C . SER A 1 92 ? -3.879 -9.000 -5.416 1.00 96.56 92 SER A C 1
ATOM 705 O O . SER A 1 92 ? -3.940 -7.836 -5.002 1.00 96.56 92 SER A O 1
ATOM 707 N N . PRO A 1 93 ? -2.706 -9.648 -5.545 1.00 95.31 93 PRO A N 1
ATOM 708 C CA . PRO A 1 93 ? -1.434 -8.983 -5.299 1.00 95.31 93 PRO A CA 1
ATOM 709 C C . PRO A 1 93 ? -1.216 -7.767 -6.191 1.00 95.31 93 PRO A C 1
ATOM 711 O O . PRO A 1 93 ? -0.745 -6.731 -5.723 1.00 95.31 93 PRO A O 1
ATOM 714 N N . VAL A 1 94 ? -1.639 -7.873 -7.454 1.00 97.31 94 VAL A N 1
ATOM 715 C CA . VAL A 1 94 ? -1.578 -6.791 -8.441 1.00 97.31 94 VAL A CA 1
ATOM 716 C C . VAL A 1 94 ? -2.319 -5.560 -7.933 1.00 97.31 94 VAL A C 1
ATOM 718 O O . VAL A 1 94 ? -1.757 -4.467 -7.919 1.00 97.31 94 VAL A O 1
ATOM 721 N N . PHE A 1 95 ? -3.558 -5.724 -7.461 1.00 97.88 95 PHE A N 1
ATOM 722 C CA . PHE A 1 95 ? -4.363 -4.600 -6.990 1.00 97.88 95 PHE A CA 1
ATOM 723 C C . PHE A 1 95 ? -3.750 -3.937 -5.745 1.00 97.88 95 PHE A C 1
ATOM 725 O O . PHE A 1 95 ? -3.678 -2.708 -5.677 1.00 97.88 95 PHE A O 1
ATOM 732 N N . CYS A 1 96 ? -3.247 -4.731 -4.791 1.00 97.12 96 CYS A N 1
ATOM 733 C CA . CYS A 1 96 ? -2.562 -4.216 -3.603 1.00 97.12 96 CYS A CA 1
ATOM 734 C C . CYS A 1 96 ? -1.294 -3.424 -3.961 1.00 97.12 96 CYS A C 1
ATOM 736 O O . CYS A 1 96 ? -1.098 -2.314 -3.460 1.00 97.12 96 CYS A O 1
ATOM 738 N N . TRP A 1 97 ? -0.450 -3.953 -4.853 1.00 96.56 97 TRP A N 1
ATOM 739 C CA . TRP A 1 97 ? 0.757 -3.257 -5.304 1.00 96.56 97 TRP A CA 1
ATOM 740 C C . TRP A 1 97 ? 0.437 -1.993 -6.088 1.00 96.56 97 TRP A C 1
ATOM 742 O O . TRP A 1 97 ? 1.053 -0.960 -5.839 1.00 96.56 97 TRP A O 1
ATOM 752 N N . CYS A 1 98 ? -0.558 -2.023 -6.976 1.00 97.94 98 CYS A N 1
ATOM 753 C CA . CYS A 1 98 ? -0.993 -0.822 -7.680 1.00 97.94 98 CYS A CA 1
ATOM 754 C C . CYS A 1 98 ? -1.481 0.266 -6.718 1.00 97.94 98 CYS A C 1
ATOM 756 O O . CYS A 1 98 ? -1.198 1.438 -6.967 1.00 97.94 98 CYS A O 1
ATOM 758 N N . LEU A 1 99 ? -2.164 -0.092 -5.623 1.00 98.06 99 LEU A N 1
ATOM 759 C CA . LEU A 1 99 ? -2.576 0.887 -4.616 1.00 98.06 99 LEU A CA 1
ATOM 760 C C . LEU A 1 99 ? -1.371 1.502 -3.899 1.00 98.06 99 LEU A C 1
ATOM 762 O O . LEU A 1 99 ? -1.275 2.725 -3.835 1.00 98.06 99 LEU A O 1
ATOM 766 N N . ARG A 1 100 ? -0.408 0.682 -3.459 1.00 96.12 100 ARG A N 1
ATOM 767 C CA . ARG A 1 100 ? 0.844 1.169 -2.851 1.00 96.12 100 ARG A CA 1
ATOM 768 C C . ARG A 1 100 ? 1.642 2.056 -3.809 1.00 96.12 100 ARG A C 1
ATOM 770 O O . ARG A 1 100 ? 2.101 3.123 -3.427 1.00 96.12 100 ARG A O 1
ATOM 777 N N . PHE A 1 101 ? 1.773 1.662 -5.073 1.00 96.81 101 PHE A N 1
ATOM 778 C CA . PHE A 1 101 ? 2.433 2.475 -6.096 1.00 96.81 101 PHE A CA 1
ATOM 779 C C . PHE A 1 101 ? 1.712 3.793 -6.344 1.00 96.81 101 PHE A C 1
ATOM 781 O O . PHE A 1 101 ? 2.356 4.827 -6.477 1.00 96.81 101 PHE A O 1
ATOM 788 N N . ALA A 1 102 ? 0.384 3.768 -6.418 1.00 96.25 102 ALA A N 1
ATOM 789 C CA . ALA A 1 102 ? -0.400 4.977 -6.593 1.00 96.25 102 ALA A CA 1
ATOM 790 C C . ALA A 1 102 ? -0.205 5.957 -5.435 1.00 96.25 102 ALA A C 1
ATOM 792 O O . ALA A 1 102 ? -0.069 7.147 -5.705 1.00 96.25 102 ALA A O 1
ATOM 793 N N . ASP A 1 103 ? -0.168 5.452 -4.202 1.00 95.31 103 ASP A N 1
ATOM 794 C CA . ASP A 1 103 ? 0.107 6.265 -3.023 1.00 95.31 103 ASP A CA 1
ATOM 795 C C . ASP A 1 103 ? 1.518 6.872 -3.087 1.00 95.31 103 ASP A C 1
ATOM 797 O O . ASP A 1 103 ? 1.701 8.084 -3.008 1.00 95.31 103 ASP A O 1
ATOM 801 N N . MET A 1 104 ? 2.528 6.046 -3.367 1.00 92.75 104 MET A N 1
ATOM 802 C CA . MET A 1 104 ? 3.925 6.480 -3.480 1.00 92.75 104 MET A CA 1
ATOM 803 C C . MET A 1 104 ? 4.178 7.507 -4.592 1.00 92.75 104 MET A C 1
ATOM 805 O O . MET A 1 104 ? 5.049 8.366 -4.456 1.00 92.75 104 MET A O 1
ATOM 809 N N . LEU A 1 105 ? 3.453 7.406 -5.709 1.00 92.94 105 LEU A N 1
ATOM 810 C CA . LEU A 1 105 ? 3.597 8.287 -6.869 1.00 92.94 105 LEU A CA 1
ATOM 811 C C . LEU A 1 105 ? 2.705 9.535 -6.799 1.00 92.94 105 LEU A C 1
ATOM 813 O O . LEU A 1 105 ? 2.690 10.316 -7.759 1.00 92.94 105 LEU A O 1
ATOM 817 N N . GLU A 1 106 ? 1.953 9.728 -5.712 1.00 89.88 106 GLU A N 1
ATOM 818 C CA . GLU A 1 106 ? 1.045 10.860 -5.578 1.00 89.88 106 GLU A CA 1
ATOM 819 C C . GLU A 1 106 ? 1.797 12.197 -5.755 1.00 89.88 106 GLU A C 1
ATOM 821 O O . GLU A 1 106 ? 2.806 12.439 -5.085 1.00 89.88 106 GLU A O 1
ATOM 826 N N . PRO A 1 107 ? 1.332 13.104 -6.642 1.00 83.00 107 PRO A N 1
ATOM 827 C CA . PRO A 1 107 ? 2.056 14.333 -6.957 1.00 83.00 107 PRO A CA 1
ATOM 828 C C . PRO A 1 107 ? 2.348 15.255 -5.771 1.00 83.00 107 PRO A C 1
ATOM 830 O O . PRO A 1 107 ? 3.290 16.037 -5.861 1.00 83.00 107 PRO A O 1
ATOM 833 N N . GLY A 1 108 ? 1.549 15.179 -4.703 1.00 83.06 108 GLY A N 1
ATOM 834 C CA . GLY A 1 108 ? 1.707 15.995 -3.498 1.00 83.06 108 GLY A CA 1
ATOM 835 C C . GLY A 1 108 ? 2.813 15.529 -2.548 1.00 83.06 108 GLY A C 1
ATOM 836 O O . GLY A 1 108 ? 3.117 16.246 -1.598 1.00 83.06 108 GLY A O 1
ATOM 837 N N . ARG A 1 109 ? 3.420 14.356 -2.777 1.00 83.19 109 ARG A N 1
ATOM 838 C CA . ARG A 1 109 ? 4.472 13.815 -1.908 1.00 83.19 109 ARG A CA 1
ATOM 839 C C . ARG A 1 109 ? 5.849 14.357 -2.292 1.00 83.19 109 ARG A C 1
ATOM 841 O O . ARG A 1 109 ? 6.244 14.320 -3.458 1.00 83.19 109 ARG A O 1
ATOM 848 N N . ASP A 1 110 ? 6.609 14.800 -1.292 1.00 83.25 110 ASP A N 1
ATOM 849 C CA . ASP A 1 110 ? 7.968 15.335 -1.458 1.00 83.25 110 ASP A CA 1
ATOM 850 C C . ASP A 1 110 ? 9.034 14.223 -1.447 1.00 83.25 110 ASP A C 1
ATOM 852 O O . ASP A 1 110 ? 9.931 14.183 -0.608 1.00 83.25 110 ASP A O 1
ATOM 856 N N . TRP A 1 111 ? 8.889 13.253 -2.355 1.00 86.31 111 TRP A N 1
ATOM 857 C CA . TRP A 1 111 ? 9.755 12.069 -2.464 1.00 86.31 111 TRP A CA 1
ATOM 858 C C . TRP A 1 111 ? 10.338 11.936 -3.874 1.00 86.31 111 TRP A C 1
ATOM 860 O O . TRP A 1 111 ? 10.204 10.907 -4.539 1.00 86.31 111 TRP A O 1
ATOM 870 N N . HIS A 1 112 ? 10.945 13.018 -4.365 1.00 83.81 112 HIS A N 1
ATOM 871 C CA . HIS A 1 112 ? 11.349 13.138 -5.767 1.00 83.81 112 HIS A CA 1
ATOM 872 C C . HIS A 1 112 ? 12.294 12.020 -6.235 1.00 83.81 112 HIS A C 1
ATOM 874 O O . HIS A 1 112 ? 12.092 11.470 -7.319 1.00 83.81 112 HIS A O 1
ATOM 880 N N . ASP A 1 113 ? 13.281 11.655 -5.416 1.00 86.06 113 ASP A N 1
ATOM 881 C CA . ASP A 1 113 ? 14.325 10.700 -5.804 1.00 86.06 113 ASP A CA 1
ATOM 882 C C . ASP A 1 113 ? 13.762 9.290 -6.027 1.00 86.06 113 ASP A C 1
ATOM 884 O O . ASP A 1 113 ? 13.940 8.709 -7.099 1.00 86.06 113 ASP A O 1
ATOM 888 N N . VAL A 1 114 ? 13.014 8.759 -5.052 1.00 89.38 114 VAL A N 1
ATOM 889 C CA . VAL A 1 114 ? 12.389 7.431 -5.175 1.00 89.38 114 VAL A CA 1
ATOM 890 C C . VAL A 1 114 ? 11.288 7.431 -6.233 1.00 89.38 114 VAL A C 1
ATOM 892 O O . VAL A 1 114 ? 11.140 6.475 -6.989 1.00 89.38 114 VAL A O 1
ATOM 895 N N . ARG A 1 115 ? 10.528 8.523 -6.362 1.00 92.19 115 ARG A N 1
ATOM 896 C CA . ARG A 1 115 ? 9.514 8.633 -7.411 1.00 92.19 115 ARG A CA 1
ATOM 897 C C . ARG A 1 115 ? 10.152 8.558 -8.797 1.00 92.19 115 ARG A C 1
ATOM 899 O O . ARG A 1 115 ? 9.631 7.860 -9.663 1.00 92.19 115 ARG A O 1
ATOM 906 N N . SER A 1 116 ? 11.273 9.246 -9.001 1.00 91.38 116 SER A N 1
ATOM 907 C CA . SER A 1 116 ? 11.971 9.284 -10.289 1.00 91.38 116 SER A CA 1
ATOM 908 C C . SER A 1 116 ? 12.564 7.928 -10.677 1.00 91.38 116 SER A C 1
ATOM 910 O O . SER A 1 116 ? 12.643 7.630 -11.869 1.00 91.38 116 SER A O 1
ATOM 912 N N . SER A 1 117 ? 12.930 7.086 -9.703 1.00 92.44 117 SER A N 1
ATOM 913 C CA . SER A 1 117 ? 13.386 5.717 -9.966 1.00 92.44 117 SER A CA 1
ATOM 914 C C . SER A 1 117 ? 12.230 4.737 -10.198 1.00 92.44 117 SER A C 1
ATOM 916 O O . SER A 1 117 ? 12.288 3.936 -11.130 1.00 92.44 117 SER A O 1
ATOM 918 N N . LEU A 1 118 ? 11.156 4.815 -9.404 1.00 95.38 118 LEU A N 1
ATOM 919 C CA . LEU A 1 118 ? 10.041 3.865 -9.461 1.00 95.38 118 LEU A CA 1
ATOM 920 C C . LEU A 1 118 ? 9.077 4.124 -10.619 1.00 95.38 118 LEU A C 1
ATOM 922 O O . LEU A 1 118 ? 8.573 3.177 -11.225 1.00 95.38 118 LEU A O 1
ATOM 926 N N . GLN A 1 119 ? 8.796 5.393 -10.931 1.00 95.88 119 GLN A N 1
ATOM 927 C CA . GLN A 1 119 ? 7.767 5.757 -11.905 1.00 95.88 119 GLN A CA 1
ATOM 928 C C . GLN A 1 119 ? 7.995 5.084 -13.274 1.00 95.88 119 GLN A C 1
ATOM 930 O O . GLN A 1 119 ? 7.065 4.434 -13.756 1.00 95.88 119 GLN A O 1
ATOM 935 N N . PRO A 1 120 ? 9.192 5.132 -13.893 1.00 96.81 120 PRO A N 1
ATOM 936 C CA . PRO A 1 120 ? 9.420 4.471 -15.178 1.00 96.81 120 PRO A CA 1
ATOM 937 C C . PRO A 1 120 ? 9.143 2.961 -15.142 1.00 96.81 120 PRO A C 1
ATOM 939 O O . PRO A 1 120 ? 8.516 2.439 -16.059 1.00 96.81 120 PRO A O 1
ATOM 942 N N . MET A 1 121 ? 9.545 2.271 -14.069 1.00 95.69 121 MET A N 1
ATOM 943 C CA . MET A 1 121 ? 9.341 0.824 -13.910 1.00 95.69 121 MET A CA 1
ATOM 944 C C . MET A 1 121 ? 7.854 0.482 -13.780 1.00 95.69 121 MET A C 1
ATOM 946 O O . MET A 1 121 ? 7.345 -0.402 -14.471 1.00 95.69 121 MET A O 1
ATOM 950 N N . ILE A 1 122 ? 7.137 1.228 -12.932 1.00 97.19 122 ILE A N 1
ATOM 951 C CA . ILE A 1 122 ? 5.703 1.039 -12.693 1.00 97.19 122 ILE A CA 1
ATOM 952 C C . ILE A 1 122 ? 4.914 1.252 -13.989 1.00 97.19 122 ILE A C 1
ATOM 954 O O . ILE A 1 122 ? 4.028 0.458 -14.300 1.00 97.19 122 ILE A O 1
ATOM 958 N N . PHE A 1 123 ? 5.241 2.283 -14.769 1.00 97.69 123 PHE A N 1
ATOM 959 C CA . PHE A 1 123 ? 4.551 2.566 -16.031 1.00 97.69 123 PHE A CA 1
ATOM 960 C C . PHE A 1 123 ? 4.970 1.640 -17.184 1.00 97.69 123 PHE A C 1
ATOM 962 O O . PHE A 1 123 ? 4.214 1.484 -18.139 1.00 97.69 123 PHE A O 1
ATOM 969 N N . ALA A 1 124 ? 6.126 0.980 -17.082 1.00 96.81 124 ALA A N 1
ATOM 970 C CA . ALA A 1 124 ? 6.571 -0.050 -18.020 1.00 96.81 124 ALA A CA 1
ATOM 971 C C . ALA A 1 124 ? 6.018 -1.457 -17.704 1.00 96.81 124 ALA A C 1
ATOM 973 O O . ALA A 1 124 ? 6.393 -2.419 -18.373 1.00 96.81 124 ALA A O 1
ATOM 974 N N . GLY A 1 125 ? 5.163 -1.604 -16.683 1.00 95.31 125 GLY A N 1
ATOM 975 C CA . GLY A 1 125 ? 4.611 -2.901 -16.269 1.00 95.31 125 GLY A CA 1
ATOM 976 C C . GLY A 1 125 ? 5.581 -3.771 -15.456 1.00 95.31 125 GLY A C 1
ATOM 977 O O . GLY A 1 125 ? 5.309 -4.946 -15.220 1.00 95.31 125 GLY A O 1
ATOM 978 N N . GLN A 1 126 ? 6.707 -3.215 -14.998 1.00 94.75 126 GLN A N 1
ATOM 979 C CA . GLN A 1 126 ? 7.756 -3.926 -14.259 1.00 94.75 126 GLN A CA 1
ATOM 980 C C . GLN A 1 126 ? 7.450 -3.974 -12.750 1.00 94.75 126 GLN A C 1
ATOM 982 O O . GLN A 1 126 ? 8.278 -3.593 -11.922 1.00 94.75 126 GLN A O 1
ATOM 987 N N . MET A 1 127 ? 6.246 -4.434 -12.384 1.00 94.81 127 MET A N 1
ATOM 988 C CA . MET A 1 127 ? 5.746 -4.413 -11.000 1.00 94.81 127 MET A CA 1
ATOM 989 C C . MET A 1 127 ? 6.688 -5.110 -10.019 1.00 94.81 127 MET A C 1
ATOM 991 O O . MET A 1 127 ? 6.949 -4.556 -8.957 1.00 94.81 127 MET A O 1
ATOM 995 N N . GLY A 1 128 ? 7.221 -6.286 -10.364 1.00 93.81 128 GLY A N 1
ATOM 996 C CA . GLY A 1 128 ? 8.147 -7.003 -9.485 1.00 93.81 128 GLY A CA 1
ATOM 997 C C . GLY A 1 128 ? 9.374 -6.166 -9.117 1.00 93.81 128 GLY A C 1
ATOM 998 O O . GLY A 1 128 ? 9.698 -6.047 -7.936 1.00 93.81 128 GLY A O 1
ATOM 999 N N . GLN A 1 129 ? 10.033 -5.555 -10.113 1.00 93.38 129 GLN A N 1
ATOM 1000 C CA . GLN A 1 129 ? 11.214 -4.713 -9.881 1.00 93.38 129 GLN A CA 1
ATOM 1001 C C . GLN A 1 129 ? 10.832 -3.480 -9.059 1.00 93.38 129 GLN A C 1
ATOM 1003 O O . GLN A 1 129 ? 11.491 -3.175 -8.071 1.00 93.38 129 GLN A O 1
ATOM 1008 N N . ALA A 1 130 ? 9.733 -2.812 -9.417 1.00 95.12 130 ALA A N 1
ATOM 1009 C CA . ALA A 1 130 ? 9.253 -1.642 -8.691 1.00 95.12 130 ALA A CA 1
ATOM 1010 C C . ALA A 1 130 ? 8.908 -1.956 -7.225 1.00 95.12 130 ALA A C 1
ATOM 1012 O O . ALA A 1 130 ? 9.225 -1.171 -6.338 1.00 95.12 130 ALA A O 1
ATOM 1013 N N . ALA A 1 131 ? 8.290 -3.108 -6.955 1.00 94.50 131 ALA A N 1
ATOM 1014 C CA . ALA A 1 131 ? 7.974 -3.568 -5.606 1.00 94.50 131 ALA A CA 1
ATOM 1015 C C . ALA A 1 131 ? 9.244 -3.808 -4.779 1.00 94.50 131 ALA A C 1
ATOM 1017 O O . ALA A 1 131 ? 9.317 -3.392 -3.622 1.00 94.50 131 ALA A O 1
ATOM 1018 N N . TYR A 1 132 ? 10.254 -4.449 -5.374 1.00 94.00 132 TYR A N 1
ATOM 1019 C CA . TYR A 1 132 ? 11.544 -4.677 -4.729 1.00 94.00 132 TYR A CA 1
ATOM 1020 C C . TYR A 1 132 ? 12.259 -3.363 -4.393 1.00 94.00 132 TYR A C 1
ATOM 1022 O O . TYR A 1 132 ? 12.571 -3.129 -3.227 1.00 94.00 132 TYR A O 1
ATOM 1030 N N . GLU A 1 133 ? 12.439 -2.479 -5.377 1.00 94.50 133 GLU A N 1
ATOM 1031 C CA . GLU A 1 133 ? 13.095 -1.177 -5.190 1.00 94.50 133 GLU A CA 1
ATOM 1032 C C . GLU A 1 133 ? 12.354 -0.304 -4.168 1.00 94.50 133 GLU A C 1
ATOM 1034 O O . GLU A 1 133 ? 12.973 0.333 -3.314 1.00 94.50 133 GLU A O 1
ATOM 1039 N N . LEU A 1 134 ? 11.014 -0.323 -4.192 1.00 94.62 134 LEU A N 1
ATOM 1040 C CA . LEU A 1 134 ? 10.203 0.394 -3.214 1.00 94.62 134 LEU A CA 1
ATOM 1041 C C . LEU A 1 134 ? 10.478 -0.108 -1.796 1.00 94.62 134 LEU A C 1
ATOM 1043 O O . LEU A 1 134 ? 10.676 0.702 -0.896 1.00 94.62 134 LEU A O 1
ATOM 1047 N N . MET A 1 135 ? 10.514 -1.423 -1.574 1.00 94.12 135 MET A N 1
ATOM 1048 C CA . MET A 1 135 ? 10.739 -1.972 -0.234 1.00 94.12 135 MET A CA 1
ATOM 1049 C C . MET A 1 135 ? 12.186 -1.822 0.247 1.00 94.12 135 MET A C 1
ATOM 1051 O O . MET A 1 135 ? 12.405 -1.667 1.452 1.00 94.12 135 MET A O 1
ATOM 1055 N N . GLU A 1 136 ? 13.161 -1.829 -0.666 1.00 94.44 136 GLU A N 1
ATOM 1056 C CA . GLU A 1 136 ? 14.558 -1.511 -0.353 1.00 94.44 136 GLU A CA 1
ATOM 1057 C C . GLU A 1 136 ? 14.732 -0.055 0.093 1.00 94.44 136 GLU A C 1
ATOM 1059 O O . GLU A 1 136 ? 15.549 0.209 0.974 1.00 94.44 136 GLU A O 1
ATOM 1064 N N . TRP A 1 137 ? 13.931 0.868 -0.445 1.00 95.00 137 TRP A N 1
ATOM 1065 C CA . TRP A 1 137 ? 13.923 2.273 -0.037 1.00 95.00 137 TRP A CA 1
ATOM 1066 C C . TRP A 1 137 ? 13.070 2.545 1.214 1.00 95.00 137 TRP A C 1
ATOM 1068 O O . TRP A 1 137 ? 13.515 3.242 2.127 1.00 95.00 137 TRP A O 1
ATOM 1078 N N . LEU A 1 138 ? 11.857 1.983 1.283 1.00 93.75 138 LEU A N 1
ATOM 1079 C CA . LEU A 1 138 ? 10.848 2.315 2.295 1.00 93.75 138 LEU A CA 1
ATOM 1080 C C . LEU A 1 138 ? 11.326 1.989 3.710 1.00 93.75 138 LEU A C 1
ATOM 1082 O O . LEU A 1 138 ? 11.165 2.801 4.616 1.00 93.75 138 LEU A O 1
ATOM 1086 N N . VAL A 1 139 ? 11.925 0.813 3.913 1.00 93.75 139 VAL A N 1
ATOM 1087 C CA . VAL A 1 139 ? 12.344 0.381 5.254 1.00 93.75 139 VAL A CA 1
ATOM 1088 C C . VAL A 1 139 ? 13.439 1.299 5.830 1.00 93.75 139 VAL A C 1
ATOM 1090 O O . VAL A 1 139 ? 13.224 1.813 6.927 1.00 93.75 139 VAL A O 1
ATOM 1093 N N . PRO A 1 140 ? 14.562 1.578 5.133 1.00 94.56 140 PRO A N 1
ATOM 1094 C CA . PRO A 1 140 ? 15.545 2.564 5.596 1.00 94.56 140 PRO A CA 1
ATOM 1095 C C . PRO A 1 140 ? 14.978 3.978 5.752 1.00 94.56 140 PRO A C 1
ATOM 1097 O O . PRO A 1 140 ? 15.367 4.697 6.671 1.00 94.56 140 PRO A O 1
ATOM 1100 N N . PHE A 1 141 ? 14.056 4.388 4.875 1.00 93.12 141 PHE A N 1
ATOM 1101 C CA . PHE A 1 141 ? 13.414 5.697 4.972 1.00 93.12 141 PHE A CA 1
ATOM 1102 C C . PHE A 1 141 ? 12.616 5.835 6.276 1.00 93.12 141 PHE A C 1
ATOM 1104 O O . PHE A 1 141 ? 12.802 6.806 7.008 1.00 93.12 141 PHE A O 1
ATOM 1111 N N . VAL A 1 142 ? 11.801 4.836 6.620 1.00 93.00 142 VAL A N 1
ATOM 1112 C CA . VAL A 1 142 ? 11.063 4.795 7.891 1.00 93.00 142 VAL A CA 1
ATOM 1113 C C . VAL A 1 142 ? 12.008 4.844 9.097 1.00 93.00 142 VAL A C 1
ATOM 1115 O O . VAL A 1 142 ? 11.776 5.632 10.013 1.00 93.00 142 VAL A O 1
ATOM 1118 N N . GLU A 1 143 ? 13.119 4.098 9.067 1.00 93.44 143 GLU A N 1
ATOM 1119 C CA . GLU A 1 143 ? 14.149 4.163 10.121 1.00 93.44 143 GLU A CA 1
ATOM 1120 C C . GLU A 1 143 ? 14.742 5.572 10.251 1.00 93.44 143 GLU A C 1
ATOM 1122 O O . GLU A 1 143 ? 14.932 6.064 11.364 1.00 93.44 143 GLU A O 1
ATOM 1127 N N . SER A 1 144 ? 14.984 6.256 9.127 1.00 94.38 144 SER A N 1
ATOM 1128 C CA . SER A 1 144 ? 15.526 7.623 9.117 1.00 94.38 144 SER A CA 1
ATOM 1129 C C . SER A 1 144 ? 14.582 8.659 9.743 1.00 94.38 144 SER A C 1
ATOM 1131 O O . SER A 1 144 ? 15.042 9.687 10.239 1.00 94.38 144 SER A O 1
ATOM 1133 N N . MET A 1 145 ? 13.276 8.368 9.791 1.00 91.31 145 MET A N 1
ATOM 1134 C CA . MET A 1 145 ? 12.269 9.192 10.467 1.00 91.31 145 MET A CA 1
ATOM 1135 C C . MET A 1 145 ? 12.196 8.934 11.984 1.00 91.31 145 MET A C 1
ATOM 1137 O O . MET A 1 145 ? 11.341 9.506 12.655 1.00 91.31 145 MET A O 1
ATOM 1141 N N . ASN A 1 146 ? 13.079 8.096 12.546 1.00 92.50 146 ASN A N 1
ATOM 1142 C CA . ASN A 1 146 ? 13.016 7.589 13.926 1.00 92.50 146 ASN A CA 1
ATOM 1143 C C . ASN A 1 146 ? 11.733 6.795 14.237 1.00 92.50 146 ASN A C 1
ATOM 1145 O O . ASN A 1 146 ? 11.347 6.667 15.400 1.00 92.50 146 ASN A O 1
ATOM 1149 N N . ILE A 1 147 ? 11.088 6.243 13.208 1.00 92.31 147 ILE A N 1
ATOM 1150 C CA . ILE A 1 147 ? 9.954 5.329 13.345 1.00 92.31 147 ILE A CA 1
ATOM 1151 C C . ILE A 1 147 ? 10.493 3.904 13.241 1.00 92.3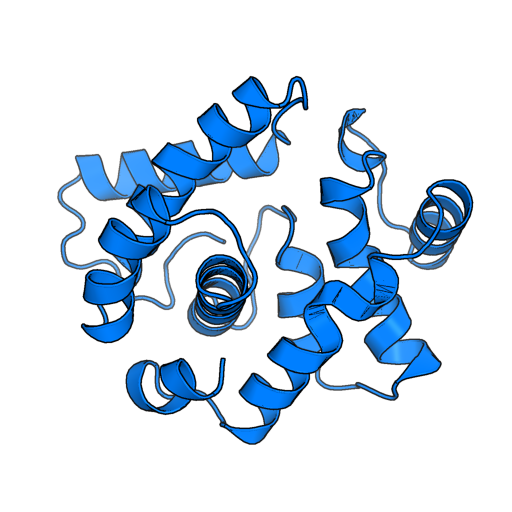1 147 ILE A C 1
ATOM 1153 O O . ILE A 1 147 ? 11.395 3.626 12.453 1.00 92.31 147 ILE A O 1
ATOM 1157 N N . ILE A 1 148 ? 9.960 2.983 14.042 1.00 92.44 148 ILE A N 1
ATOM 1158 C CA . ILE A 1 148 ? 10.345 1.569 13.982 1.00 92.44 148 ILE A CA 1
ATOM 1159 C C . ILE A 1 148 ? 9.635 0.936 12.774 1.00 92.44 148 ILE A C 1
ATOM 1161 O O . ILE A 1 148 ? 8.404 0.898 12.772 1.00 92.44 148 ILE A O 1
ATOM 1165 N N . PRO A 1 149 ? 10.351 0.409 11.758 1.00 93.31 149 PRO A N 1
ATOM 1166 C CA . PRO A 1 149 ? 9.730 -0.343 10.672 1.00 93.31 149 PRO A CA 1
ATOM 1167 C C . PRO A 1 149 ? 8.971 -1.547 11.197 1.00 93.31 149 PRO A C 1
ATOM 1169 O O . PRO A 1 149 ? 9.549 -2.380 11.909 1.00 93.31 149 PRO A O 1
ATOM 1172 N N . HIS A 1 150 ? 7.716 -1.666 10.778 1.00 93.75 150 HIS A N 1
ATOM 1173 C CA . HIS A 1 150 ? 6.867 -2.773 11.182 1.00 93.75 150 HIS A CA 1
ATOM 1174 C C . HIS A 1 150 ? 7.501 -4.128 10.778 1.00 93.75 150 HIS A C 1
ATOM 1176 O O . HIS A 1 150 ? 8.014 -4.259 9.655 1.00 93.75 150 HIS A O 1
ATOM 1182 N N . PRO A 1 151 ? 7.454 -5.180 11.625 1.00 92.56 151 PRO A N 1
ATOM 1183 C CA . PRO A 1 151 ? 8.004 -6.501 11.299 1.00 92.56 151 PRO A CA 1
ATOM 1184 C C . PRO A 1 151 ? 7.528 -7.073 9.953 1.00 92.56 151 PRO A C 1
ATOM 1186 O O . PRO A 1 151 ? 8.320 -7.673 9.225 1.00 92.56 151 PRO A O 1
ATOM 1189 N N . ALA A 1 152 ? 6.265 -6.834 9.587 1.00 92.69 152 ALA A N 1
ATOM 1190 C CA . ALA A 1 152 ? 5.695 -7.225 8.292 1.00 92.69 152 ALA A CA 1
ATOM 1191 C C . ALA A 1 152 ? 6.399 -6.554 7.096 1.00 92.69 152 ALA A C 1
ATOM 1193 O O . ALA A 1 152 ? 6.729 -7.237 6.129 1.00 92.69 152 ALA A O 1
ATOM 1194 N N . GLN A 1 153 ? 6.734 -5.259 7.176 1.00 93.38 153 GLN A N 1
ATOM 1195 C CA . GLN A 1 153 ? 7.492 -4.576 6.118 1.00 93.38 153 GLN A CA 1
ATOM 1196 C C . GLN A 1 153 ? 8.896 -5.180 5.970 1.00 93.38 153 GLN A C 1
ATOM 1198 O O . GLN A 1 153 ? 9.360 -5.435 4.857 1.00 93.38 153 GLN A O 1
ATOM 1203 N N . ARG A 1 154 ? 9.562 -5.493 7.093 1.00 93.50 154 ARG A N 1
ATOM 1204 C CA . ARG A 1 154 ? 10.866 -6.182 7.081 1.00 93.50 154 ARG A CA 1
ATOM 1205 C C . ARG A 1 154 ? 10.762 -7.595 6.499 1.00 93.50 154 ARG A C 1
ATOM 1207 O O . ARG A 1 154 ? 11.669 -8.046 5.799 1.00 93.50 154 ARG A O 1
ATOM 1214 N N . ALA A 1 155 ? 9.683 -8.318 6.792 1.00 93.31 155 ALA A N 1
ATOM 1215 C CA . ALA A 1 155 ? 9.425 -9.640 6.232 1.00 93.31 155 ALA A CA 1
ATOM 1216 C C . ALA A 1 155 ? 9.190 -9.575 4.716 1.00 93.31 155 ALA A C 1
ATOM 1218 O O . ALA A 1 155 ? 9.815 -10.341 3.982 1.00 93.31 155 ALA A O 1
ATOM 1219 N N . LEU A 1 156 ? 8.371 -8.631 4.248 1.00 93.06 156 LEU A N 1
ATOM 1220 C CA . LEU A 1 156 ? 8.106 -8.406 2.829 1.00 93.06 156 LEU A CA 1
ATOM 1221 C C . LEU A 1 156 ? 9.381 -8.046 2.060 1.00 93.06 156 LEU A C 1
ATOM 1223 O O . LEU A 1 156 ? 9.679 -8.676 1.047 1.00 93.06 156 LEU A O 1
ATOM 1227 N N . ARG A 1 157 ? 10.187 -7.115 2.589 1.00 93.81 157 ARG A N 1
ATOM 1228 C CA . ARG A 1 157 ? 11.493 -6.754 2.019 1.00 93.81 157 ARG A CA 1
ATOM 1229 C C . ARG A 1 157 ? 12.393 -7.982 1.843 1.00 93.81 157 ARG A C 1
ATOM 1231 O O . ARG A 1 157 ? 12.920 -8.209 0.759 1.00 93.81 157 ARG A O 1
ATOM 1238 N N . ARG A 1 158 ? 12.511 -8.835 2.873 1.00 93.62 158 ARG A N 1
ATOM 1239 C CA . ARG A 1 158 ? 13.294 -10.085 2.790 1.00 93.62 158 ARG A CA 1
ATOM 1240 C C . ARG A 1 158 ? 12.753 -11.057 1.739 1.00 93.62 158 ARG A C 1
ATOM 1242 O O . ARG A 1 158 ? 13.550 -11.649 1.017 1.00 93.62 158 ARG A O 1
ATOM 1249 N N . LYS A 1 159 ? 11.429 -11.227 1.646 1.00 92.12 159 LYS A N 1
ATOM 1250 C CA . LYS A 1 159 ? 10.792 -12.099 0.641 1.00 92.12 159 LYS A CA 1
ATOM 1251 C C . LYS A 1 159 ? 11.102 -11.620 -0.778 1.00 92.12 159 LYS A C 1
ATOM 1253 O O . LYS A 1 159 ? 11.519 -12.423 -1.606 1.00 92.12 159 LYS A O 1
ATOM 1258 N N . LEU A 1 160 ? 10.962 -10.320 -1.043 1.00 92.19 160 LEU A N 1
ATOM 1259 C CA . LEU A 1 160 ? 11.290 -9.736 -2.345 1.00 92.19 160 LEU A CA 1
ATOM 1260 C C . LEU A 1 160 ? 12.783 -9.887 -2.663 1.00 92.19 160 LEU A C 1
ATOM 1262 O O . LEU A 1 160 ? 13.121 -10.367 -3.740 1.00 92.19 160 LEU A O 1
ATOM 1266 N N . ALA A 1 161 ? 13.676 -9.601 -1.712 1.00 91.75 161 ALA A N 1
ATOM 1267 C CA . ALA A 1 161 ? 15.115 -9.789 -1.904 1.00 91.75 161 ALA A CA 1
ATOM 1268 C C . ALA A 1 161 ? 15.486 -11.241 -2.259 1.00 91.75 161 ALA A C 1
ATOM 1270 O O . ALA A 1 161 ? 16.307 -11.473 -3.144 1.00 91.75 161 ALA A O 1
ATOM 1271 N N . GLN A 1 162 ? 14.855 -12.231 -1.618 1.00 90.62 162 GLN A N 1
ATOM 1272 C CA . GLN A 1 162 ? 15.057 -13.647 -1.945 1.00 90.62 162 GLN A CA 1
ATOM 1273 C C . GLN A 1 162 ? 14.556 -14.005 -3.347 1.00 90.62 162 GLN A C 1
ATOM 1275 O O . GLN A 1 162 ? 15.224 -14.760 -4.053 1.00 90.62 162 GLN A O 1
ATOM 1280 N N . LEU A 1 163 ? 13.406 -13.468 -3.763 1.00 87.62 163 LEU A N 1
ATOM 1281 C CA . LEU A 1 163 ? 12.901 -13.664 -5.123 1.00 87.62 163 LEU A CA 1
ATOM 1282 C C . LEU A 1 163 ? 13.906 -13.112 -6.144 1.00 87.62 163 LEU A C 1
ATOM 1284 O O . LEU A 1 163 ? 14.331 -13.839 -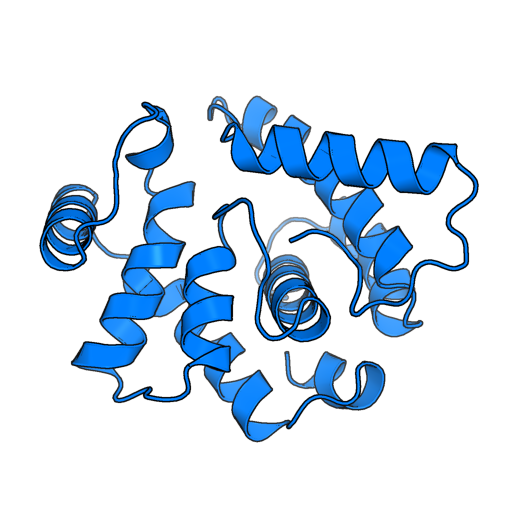7.040 1.00 87.62 163 LEU A O 1
ATOM 1288 N N . PHE A 1 164 ? 14.365 -11.874 -5.965 1.00 83.31 164 PHE A N 1
ATOM 1289 C CA . PHE A 1 164 ? 15.293 -11.226 -6.895 1.00 83.31 164 PHE A CA 1
ATOM 1290 C C . PHE A 1 164 ? 16.690 -11.859 -6.915 1.00 83.31 164 PHE A C 1
ATOM 1292 O O . PHE A 1 164 ? 17.261 -12.029 -7.993 1.00 83.31 164 PHE A O 1
ATOM 1299 N N . ALA A 1 165 ? 17.212 -12.307 -5.768 1.00 82.94 165 ALA A N 1
ATOM 1300 C CA . ALA A 1 165 ? 18.486 -13.029 -5.695 1.00 82.94 165 ALA A CA 1
ATOM 1301 C C . ALA A 1 165 ? 18.479 -14.347 -6.493 1.00 82.94 165 ALA A C 1
ATOM 1303 O O . ALA A 1 165 ? 19.514 -14.764 -7.008 1.00 82.94 165 ALA A O 1
ATOM 1304 N N . ASN A 1 166 ? 17.311 -14.978 -6.642 1.00 76.38 166 ASN A N 1
ATOM 1305 C CA . ASN A 1 166 ? 17.138 -16.222 -7.392 1.00 76.38 166 ASN A CA 1
ATOM 1306 C C . ASN A 1 166 ? 16.868 -16.005 -8.897 1.00 76.38 166 ASN A C 1
ATOM 1308 O O . ASN A 1 166 ? 16.502 -16.950 -9.593 1.00 76.38 166 ASN A O 1
ATOM 1312 N N . GLY A 1 167 ? 17.052 -14.783 -9.418 1.00 64.06 167 GLY A N 1
ATOM 1313 C CA . GLY A 1 167 ? 16.912 -14.483 -10.848 1.00 64.06 167 GLY A CA 1
ATOM 1314 C C . GLY A 1 167 ? 15.471 -14.245 -11.310 1.00 64.06 167 GLY A C 1
ATOM 1315 O O . GLY A 1 167 ? 15.130 -14.579 -12.444 1.00 64.06 167 GLY A O 1
ATOM 1316 N N . ALA A 1 168 ? 14.621 -13.672 -10.450 1.00 55.88 168 ALA A N 1
ATOM 1317 C CA . ALA A 1 168 ? 13.185 -13.463 -10.675 1.00 55.88 168 ALA A CA 1
ATOM 1318 C C . ALA A 1 168 ? 12.799 -12.407 -11.735 1.00 55.88 168 ALA A C 1
ATOM 1320 O O . ALA A 1 168 ? 11.830 -11.674 -11.554 1.00 55.88 168 ALA A O 1
ATOM 1321 N N . ASN A 1 169 ? 13.421 -12.414 -12.914 1.00 55.97 169 ASN A N 1
ATOM 1322 C CA . ASN A 1 169 ? 12.887 -11.715 -14.092 1.00 55.97 169 ASN A CA 1
ATOM 1323 C C . ASN A 1 169 ? 11.579 -12.352 -14.638 1.00 55.97 169 ASN A C 1
ATOM 1325 O O . ASN A 1 169 ? 11.192 -12.069 -15.768 1.00 55.97 169 ASN A O 1
ATOM 1329 N N . GLY A 1 170 ? 10.903 -13.229 -13.878 1.00 60.16 170 GLY A N 1
ATOM 1330 C CA . GLY A 1 170 ? 9.764 -14.025 -14.356 1.00 60.16 170 GLY A CA 1
ATOM 1331 C C . GLY A 1 170 ? 8.736 -14.458 -13.305 1.00 60.16 170 GLY A C 1
ATOM 1332 O O . GLY A 1 170 ? 7.973 -15.381 -13.574 1.00 60.16 170 GLY A O 1
ATOM 1333 N N . VAL A 1 171 ? 8.700 -13.846 -12.113 1.00 75.25 171 VAL A N 1
ATOM 1334 C CA . VAL A 1 171 ? 7.576 -14.068 -11.181 1.00 75.25 171 VAL A CA 1
ATOM 1335 C C . VAL A 1 171 ? 6.365 -13.307 -11.710 1.00 75.25 171 VAL A C 1
ATOM 1337 O O . VAL A 1 171 ? 6.452 -12.105 -11.951 1.00 75.25 171 VAL A O 1
ATOM 1340 N N . ASN A 1 172 ? 5.243 -14.004 -11.900 1.00 87.50 172 ASN A N 1
ATOM 1341 C CA . ASN A 1 172 ? 4.000 -13.364 -12.325 1.00 87.50 172 ASN A CA 1
ATOM 1342 C C . ASN A 1 172 ? 3.535 -12.360 -11.265 1.00 87.50 172 ASN A C 1
ATOM 1344 O O . ASN A 1 172 ? 3.637 -12.630 -10.068 1.00 87.50 172 ASN A O 1
ATOM 1348 N N . ASN A 1 173 ? 2.972 -11.232 -11.697 1.00 90.62 173 ASN A N 1
ATOM 1349 C CA . ASN A 1 173 ? 2.532 -10.176 -10.781 1.00 90.62 173 ASN A CA 1
ATOM 1350 C C . ASN A 1 173 ? 1.508 -10.687 -9.743 1.00 90.62 173 ASN A C 1
ATOM 1352 O O . ASN A 1 173 ? 1.566 -10.291 -8.582 1.00 90.62 173 ASN A O 1
ATOM 1356 N N . ASP A 1 174 ? 0.653 -11.647 -10.117 1.00 90.44 174 ASP A N 1
ATOM 1357 C CA . ASP A 1 174 ? -0.313 -12.317 -9.226 1.00 90.44 174 ASP A CA 1
ATOM 1358 C C . ASP A 1 174 ? 0.315 -13.241 -8.169 1.00 90.44 174 ASP A C 1
ATOM 1360 O O . ASP A 1 174 ? -0.386 -13.806 -7.334 1.00 90.44 174 ASP A O 1
ATOM 1364 N N . GLN A 1 175 ? 1.631 -13.441 -8.211 1.00 89.50 175 GLN A N 1
ATOM 1365 C CA . GLN A 1 175 ? 2.379 -14.269 -7.263 1.00 89.50 175 GLN A CA 1
ATOM 1366 C C . GLN A 1 175 ? 3.325 -13.440 -6.391 1.00 89.50 175 GLN A C 1
ATOM 1368 O O . GLN A 1 175 ? 4.045 -14.003 -5.561 1.00 89.50 175 GLN A O 1
ATOM 1373 N N . LEU A 1 176 ? 3.351 -12.116 -6.571 1.00 90.88 176 LEU A N 1
ATOM 1374 C CA . LEU A 1 176 ? 4.177 -11.251 -5.743 1.00 90.88 176 LEU A CA 1
ATOM 1375 C C . LEU A 1 176 ? 3.676 -11.261 -4.294 1.00 90.88 176 LEU A C 1
ATOM 1377 O O . LEU A 1 176 ? 2.470 -11.194 -4.054 1.00 90.88 176 LEU A O 1
ATOM 1381 N N . PRO A 1 177 ? 4.586 -11.320 -3.308 1.00 91.31 177 PRO A N 1
ATOM 1382 C CA . PRO A 1 177 ? 4.204 -11.158 -1.916 1.00 91.31 177 PRO A CA 1
ATOM 1383 C C . PRO A 1 177 ? 3.682 -9.733 -1.686 1.00 91.31 177 PRO A C 1
ATOM 1385 O O . PRO A 1 177 ? 4.155 -8.790 -2.325 1.00 91.31 177 PRO A O 1
ATOM 1388 N N . VAL A 1 178 ? 2.729 -9.584 -0.766 1.00 89.12 178 VAL A N 1
ATOM 1389 C CA . VAL A 1 178 ? 2.118 -8.310 -0.342 1.00 89.12 178 VAL A CA 1
ATOM 1390 C C . VAL A 1 178 ? 2.284 -8.132 1.155 1.00 89.12 178 VAL A C 1
ATOM 1392 O O . VAL A 1 178 ? 2.356 -9.160 1.862 1.00 89.12 178 VAL A O 1
#

Secondary structure (DSSP, 8-state):
-TTTTTTTT--HHHHHHHHHHTTTTTTS-HHHHHHHHHHTT----SGGGGSHHHHHHHHHHHHHHHTT----HHHHHHHHHSSS--SS--S-HHHHHHHHHHHHT-TT---HHHHHHHHHHHHTT-HHHHHHHHHHHHHHHHHHTTPPPPHHHHHHHHHHHHHHHTT-TT--GGGS--

Radius of gyration: 15.57 Å; chains: 1; bounding box: 39×32×39 Å